Protein AF-A0A9X4KCK2-F1 (afdb_monomer_lite)

Sequence (180 aa):
MMSQVSYFTRLNPETVNLSTYIQFFLYVIILWILFRVPIFYSIIMNFAGLSLLIVVQGVTILALGRYNSISVETIKDDEAISVSAQLLTFILMFVVARIIKRFNWGFDFVPTSRRHDLEFKGTNATLIAVIISAIVAFMVLAYVFRNEFEDYVVYASLVFILTLPPFLYIALRKDNEDAA

Secondary structure (DSSP, 8-state):
-HHHHHHHHHH-GGGHHHHHHHHHHHHHHHHHHHH---HHHHHHHHHHHHHHHHHHHHHHHHHHHHHH---HHHHHH-HHHHHHHHHHHHHHHHHHHHHHHHHT-----S-SSS------STHHHHHHHHHHHHHHHHHHHHHHTTT-HHHHHHHHHHHHHHHHHHHHHHHHHHHHHHH-

Structure (mmCIF, N/CA/C/O backbone):
data_AF-A0A9X4KCK2-F1
#
_entry.id   AF-A0A9X4KCK2-F1
#
loop_
_atom_site.group_PDB
_atom_site.id
_atom_site.type_symbol
_atom_site.label_atom_id
_atom_site.label_alt_id
_atom_site.label_comp_id
_atom_site.label_asym_id
_atom_site.label_entity_id
_atom_site.label_seq_id
_atom_site.pdbx_PDB_ins_code
_atom_site.Cartn_x
_atom_site.Cartn_y
_atom_site.Cartn_z
_atom_site.occupancy
_atom_site.B_iso_or_equiv
_atom_site.auth_seq_id
_atom_site.auth_comp_id
_atom_site.auth_asym_id
_atom_site.auth_atom_id
_atom_site.pdbx_PDB_model_num
ATOM 1 N N . MET A 1 1 ? 18.683 2.511 10.648 1.00 53.75 1 MET A N 1
ATOM 2 C CA . MET A 1 1 ? 18.125 1.159 10.406 1.00 53.75 1 MET A CA 1
ATOM 3 C C . MET A 1 1 ? 17.718 0.961 8.949 1.00 53.75 1 MET A C 1
ATOM 5 O O . MET A 1 1 ? 18.264 0.072 8.321 1.00 53.75 1 MET A O 1
ATOM 9 N N . MET A 1 2 ? 16.871 1.819 8.369 1.00 57.69 2 MET A N 1
ATOM 10 C CA . MET A 1 2 ? 16.511 1.765 6.936 1.00 57.69 2 MET A CA 1
ATOM 11 C C . MET A 1 2 ? 17.692 1.884 5.970 1.00 57.69 2 MET A C 1
ATOM 13 O O . MET A 1 2 ? 17.791 1.109 5.024 1.00 57.69 2 MET A O 1
ATOM 17 N N . SER A 1 3 ? 18.627 2.804 6.233 1.00 58.72 3 SER A N 1
ATOM 18 C CA . SER A 1 3 ? 19.835 2.918 5.406 1.00 58.72 3 SER A CA 1
ATOM 19 C C . SER A 1 3 ? 20.684 1.648 5.444 1.00 58.72 3 SER A C 1
ATOM 21 O O . SER A 1 3 ? 21.311 1.318 4.449 1.00 58.72 3 SER A O 1
ATOM 23 N N . GLN A 1 4 ? 20.656 0.903 6.554 1.00 58.72 4 GLN A N 1
ATOM 24 C CA . GLN A 1 4 ? 21.376 -0.361 6.671 1.00 58.72 4 GLN A CA 1
ATOM 25 C C . GLN A 1 4 ? 20.666 -1.495 5.941 1.00 58.72 4 GLN A C 1
ATOM 27 O O . GLN A 1 4 ? 21.331 -2.228 5.225 1.00 58.72 4 GLN A O 1
ATOM 32 N N . VAL A 1 5 ? 19.337 -1.611 6.039 1.00 61.78 5 VAL A N 1
ATOM 33 C CA . VAL A 1 5 ? 18.581 -2.593 5.237 1.00 61.78 5 VAL A CA 1
ATOM 34 C C . VAL A 1 5 ? 18.786 -2.322 3.746 1.00 61.78 5 VAL A C 1
ATOM 36 O O . VAL A 1 5 ? 19.143 -3.237 3.016 1.00 61.78 5 VAL A O 1
ATOM 39 N N . SER A 1 6 ? 18.685 -1.056 3.321 1.00 62.47 6 SER A N 1
ATOM 40 C CA . SER A 1 6 ? 18.973 -0.631 1.945 1.00 62.47 6 SER A CA 1
ATOM 41 C C . SER A 1 6 ? 20.407 -0.979 1.524 1.00 62.47 6 SER A C 1
ATOM 43 O O . SER A 1 6 ? 20.615 -1.554 0.457 1.00 62.47 6 SER A O 1
ATOM 45 N N . TYR A 1 7 ? 21.393 -0.718 2.386 1.00 64.81 7 TYR A N 1
ATOM 46 C CA . TYR A 1 7 ? 22.795 -1.062 2.144 1.00 64.81 7 TYR A CA 1
ATOM 47 C C . TYR A 1 7 ? 23.014 -2.575 1.985 1.00 64.81 7 TYR A C 1
ATOM 49 O O . TYR A 1 7 ? 23.621 -3.001 1.005 1.00 64.81 7 TYR A O 1
ATOM 57 N N . PHE A 1 8 ? 22.465 -3.400 2.881 1.00 67.12 8 PHE A N 1
ATOM 58 C CA . PHE A 1 8 ? 22.582 -4.859 2.794 1.00 67.12 8 PHE A CA 1
ATOM 59 C C . PHE A 1 8 ? 21.890 -5.426 1.552 1.00 67.12 8 PHE A C 1
ATOM 61 O O . PHE A 1 8 ? 22.443 -6.306 0.898 1.00 67.12 8 PHE A O 1
ATOM 68 N N . THR A 1 9 ? 20.738 -4.872 1.167 1.00 61.62 9 THR A N 1
ATOM 69 C CA . THR A 1 9 ? 20.029 -5.306 -0.045 1.00 61.62 9 THR A CA 1
ATOM 70 C C . THR A 1 9 ? 20.745 -4.915 -1.335 1.00 61.62 9 THR A C 1
ATOM 72 O O . THR A 1 9 ? 20.607 -5.610 -2.333 1.00 61.62 9 THR A O 1
ATOM 75 N N . ARG A 1 10 ? 21.558 -3.848 -1.322 1.00 65.31 10 ARG A N 1
ATOM 76 C CA . ARG A 1 10 ? 22.434 -3.497 -2.454 1.00 65.31 10 ARG A CA 1
ATOM 77 C C . ARG A 1 10 ? 23.663 -4.402 -2.541 1.00 65.31 10 ARG A C 1
ATOM 79 O O . ARG A 1 10 ? 24.129 -4.675 -3.639 1.00 65.31 10 ARG A O 1
ATOM 86 N N . LEU A 1 11 ? 24.185 -4.856 -1.399 1.00 69.75 11 LEU A N 1
ATOM 87 C CA . LEU A 1 11 ? 25.341 -5.756 -1.341 1.00 69.75 11 LEU A CA 1
ATOM 88 C C . LEU A 1 11 ? 25.004 -7.195 -1.741 1.00 69.75 11 LEU A C 1
ATOM 90 O O . LEU A 1 11 ? 25.871 -7.887 -2.267 1.00 69.75 11 LEU A O 1
ATOM 94 N N . ASN A 1 12 ? 23.777 -7.653 -1.482 1.00 68.75 12 ASN A N 1
ATOM 95 C CA . ASN A 1 12 ? 23.344 -9.000 -1.834 1.00 68.75 12 ASN A CA 1
ATOM 96 C C . ASN A 1 12 ? 22.013 -8.964 -2.612 1.00 68.75 12 ASN A C 1
ATOM 98 O O . ASN A 1 12 ? 20.946 -8.936 -1.987 1.00 68.75 12 ASN A O 1
ATOM 102 N N . PRO A 1 13 ? 22.058 -8.970 -3.959 1.00 62.84 13 PRO A N 1
ATOM 103 C CA . PRO A 1 13 ? 20.885 -8.813 -4.821 1.00 62.84 13 PRO A CA 1
ATOM 104 C C . PRO A 1 13 ? 19.775 -9.841 -4.566 1.00 62.84 13 PRO A C 1
ATOM 106 O O . PRO A 1 13 ? 18.600 -9.528 -4.736 1.00 62.84 13 PRO A O 1
ATOM 109 N N . GLU A 1 14 ? 20.113 -11.042 -4.087 1.00 63.56 14 GLU A N 1
ATOM 110 C CA . GLU A 1 14 ? 19.122 -12.080 -3.765 1.00 63.56 14 GLU A CA 1
ATOM 111 C C . GLU A 1 14 ? 18.208 -11.693 -2.591 1.00 63.56 14 GLU A C 1
ATOM 113 O O . GLU A 1 14 ? 17.081 -12.172 -2.475 1.00 63.56 14 GLU A O 1
ATOM 118 N N . THR A 1 15 ? 18.656 -10.772 -1.732 1.00 60.97 15 THR A N 1
ATOM 119 C CA . THR A 1 15 ? 17.875 -10.292 -0.581 1.00 60.97 15 THR A CA 1
ATOM 120 C C . THR A 1 15 ? 16.940 -9.133 -0.919 1.00 60.97 15 THR A C 1
ATOM 122 O O . THR A 1 15 ? 16.105 -8.764 -0.090 1.00 60.97 15 THR A O 1
ATOM 125 N N . VAL A 1 16 ? 17.019 -8.576 -2.134 1.00 63.44 16 VAL A N 1
ATOM 126 C CA . VAL A 1 16 ? 16.186 -7.441 -2.569 1.00 63.44 16 VAL A CA 1
ATOM 127 C C . VAL A 1 16 ? 14.698 -7.771 -2.451 1.00 63.44 16 VAL A C 1
ATOM 129 O O . VAL A 1 16 ? 13.934 -6.959 -1.929 1.00 63.44 16 VAL A O 1
ATOM 132 N N . ASN A 1 17 ? 14.301 -8.996 -2.805 1.00 62.03 17 ASN A N 1
ATOM 133 C CA . ASN A 1 17 ? 12.908 -9.450 -2.723 1.00 62.03 17 ASN A CA 1
ATOM 134 C C . ASN A 1 17 ? 12.388 -9.544 -1.277 1.00 62.03 17 ASN A C 1
ATOM 136 O O . ASN A 1 17 ? 11.188 -9.433 -1.044 1.00 62.03 17 ASN A O 1
ATOM 140 N N . LEU A 1 18 ? 13.278 -9.706 -0.291 1.00 68.44 18 LEU A N 1
ATOM 141 C CA . LEU A 1 18 ? 12.922 -9.730 1.132 1.00 68.44 18 LEU A CA 1
ATOM 142 C C . LEU A 1 18 ? 12.836 -8.327 1.748 1.00 68.44 18 LEU A C 1
ATOM 144 O O . LEU A 1 18 ? 12.230 -8.160 2.809 1.00 68.44 18 LEU A O 1
ATOM 148 N N . SER A 1 19 ? 13.404 -7.316 1.082 1.00 72.19 19 SER A N 1
ATOM 149 C CA . SER A 1 19 ? 13.522 -5.948 1.596 1.00 72.19 19 SER A CA 1
ATOM 150 C C . SER A 1 19 ? 12.173 -5.367 2.009 1.00 72.19 19 SER A C 1
ATOM 152 O O . SER A 1 19 ? 12.034 -4.899 3.135 1.00 72.19 19 SER A O 1
ATOM 154 N N . THR A 1 20 ? 11.147 -5.470 1.160 1.00 72.75 20 THR A N 1
ATOM 155 C CA . THR A 1 20 ? 9.808 -4.925 1.441 1.00 72.75 20 THR A CA 1
ATOM 156 C C . THR A 1 20 ? 9.166 -5.563 2.676 1.00 72.75 20 THR A C 1
ATOM 158 O O . THR A 1 20 ? 8.584 -4.860 3.502 1.00 72.75 20 THR A O 1
ATOM 161 N N . TYR A 1 21 ? 9.323 -6.877 2.862 1.00 76.69 21 TYR A N 1
ATOM 162 C CA . TYR A 1 21 ? 8.777 -7.594 4.020 1.00 76.69 21 TYR A CA 1
ATOM 163 C C . TYR A 1 21 ? 9.506 -7.226 5.315 1.00 76.69 21 TYR A C 1
ATOM 165 O O . TYR A 1 21 ? 8.871 -6.959 6.338 1.00 76.69 21 TYR A O 1
ATOM 173 N N . ILE A 1 22 ? 10.839 -7.158 5.260 1.00 79.44 22 ILE A N 1
ATOM 174 C CA . ILE A 1 22 ? 11.672 -6.733 6.390 1.00 79.44 22 ILE A CA 1
ATOM 175 C C . ILE A 1 22 ? 11.331 -5.289 6.772 1.00 79.44 22 ILE A C 1
ATOM 177 O O . ILE A 1 22 ? 11.155 -4.988 7.952 1.00 79.44 22 ILE A O 1
ATOM 181 N N . GLN A 1 23 ? 11.189 -4.399 5.788 1.00 79.88 23 GLN A N 1
ATOM 182 C CA . GLN A 1 23 ? 10.815 -3.004 6.011 1.00 79.88 23 GLN A CA 1
ATOM 183 C C . GLN A 1 23 ? 9.438 -2.887 6.664 1.00 79.88 23 GLN A C 1
ATOM 185 O O . GLN A 1 23 ? 9.310 -2.171 7.655 1.00 79.88 23 GLN A O 1
ATOM 190 N N . PHE A 1 24 ? 8.430 -3.617 6.177 1.00 82.88 24 PHE A N 1
ATOM 191 C CA . PHE A 1 24 ? 7.097 -3.619 6.783 1.00 82.88 24 PHE A CA 1
ATOM 192 C C . PHE A 1 24 ? 7.134 -4.061 8.251 1.00 82.88 24 PHE A C 1
ATOM 194 O O . PHE A 1 24 ? 6.599 -3.374 9.121 1.00 82.88 24 PHE A O 1
ATOM 201 N N . PHE A 1 25 ? 7.826 -5.162 8.550 1.00 86.56 25 PHE A N 1
ATOM 202 C CA . PHE A 1 25 ? 7.973 -5.652 9.920 1.00 86.56 25 PHE A CA 1
ATOM 203 C C . PHE A 1 25 ? 8.661 -4.628 10.835 1.00 86.56 25 PHE A C 1
ATOM 205 O O . PHE A 1 25 ? 8.185 -4.346 11.938 1.00 86.56 25 PHE A O 1
ATOM 212 N N . LEU A 1 26 ? 9.752 -4.015 10.365 1.00 86.81 26 LEU A N 1
ATOM 213 C CA . LEU A 1 26 ? 10.450 -2.969 11.112 1.00 86.81 26 LEU A CA 1
ATOM 214 C C . LEU A 1 26 ? 9.561 -1.747 11.346 1.00 86.81 26 LEU A C 1
ATOM 216 O O . LEU A 1 26 ? 9.574 -1.188 12.441 1.00 86.81 26 LEU A O 1
ATOM 220 N N . TYR A 1 27 ? 8.762 -1.348 10.360 1.00 85.94 27 TYR A N 1
ATOM 221 C CA . TYR A 1 27 ? 7.822 -0.246 10.507 1.00 85.94 27 TYR A CA 1
ATOM 222 C C . TYR A 1 27 ? 6.731 -0.530 11.549 1.00 85.94 27 TYR A C 1
ATOM 224 O O . TYR A 1 27 ? 6.407 0.354 12.346 1.00 85.94 27 TYR A O 1
ATOM 232 N N . VAL A 1 28 ? 6.228 -1.766 11.624 1.00 88.12 28 VAL A N 1
ATOM 233 C CA . VAL A 1 28 ? 5.309 -2.194 12.695 1.00 88.12 28 VAL A CA 1
ATOM 234 C C . VAL A 1 28 ? 5.950 -2.024 14.067 1.00 88.12 28 VAL A C 1
ATOM 236 O O . VAL A 1 28 ? 5.337 -1.417 14.946 1.00 88.12 28 VAL A O 1
ATOM 239 N N . ILE A 1 29 ? 7.195 -2.475 14.238 1.00 88.31 29 ILE A N 1
ATOM 240 C CA . ILE A 1 29 ? 7.937 -2.313 15.497 1.00 88.31 29 ILE A CA 1
ATOM 241 C C . ILE A 1 29 ? 8.153 -0.832 15.826 1.00 88.31 29 ILE A C 1
ATOM 243 O O . ILE A 1 29 ? 7.956 -0.418 16.968 1.00 88.31 29 ILE A O 1
ATOM 247 N N . ILE A 1 30 ? 8.537 -0.018 14.840 1.00 87.25 30 ILE A N 1
ATOM 248 C CA . ILE A 1 30 ? 8.796 1.410 15.046 1.00 87.25 30 ILE A CA 1
ATOM 249 C C . ILE A 1 30 ? 7.521 2.128 15.487 1.00 87.25 30 ILE A C 1
ATOM 251 O O . ILE A 1 30 ? 7.557 2.825 16.500 1.00 87.25 30 ILE A O 1
ATOM 255 N N . LEU A 1 31 ? 6.393 1.944 14.788 1.00 84.75 31 LEU A N 1
ATOM 256 C CA . LEU A 1 31 ? 5.133 2.587 15.181 1.00 84.75 31 LEU A CA 1
ATOM 257 C C . LEU A 1 31 ? 4.647 2.086 16.544 1.00 84.75 31 LEU A C 1
ATOM 259 O O . LEU A 1 31 ? 4.173 2.880 17.356 1.00 84.75 31 LEU A O 1
ATOM 263 N N . TRP A 1 32 ? 4.828 0.794 16.826 1.00 86.44 32 TRP A N 1
ATOM 264 C CA . TRP A 1 32 ? 4.518 0.203 18.125 1.00 86.44 32 TRP A CA 1
ATOM 265 C C . TRP A 1 32 ? 5.283 0.866 19.278 1.00 86.44 32 TRP A C 1
ATOM 267 O O . TRP A 1 32 ? 4.687 1.211 20.299 1.00 86.44 32 TRP A O 1
ATOM 277 N N . ILE A 1 33 ? 6.588 1.092 19.114 1.00 86.88 33 ILE A N 1
ATOM 278 C CA . ILE A 1 33 ? 7.427 1.711 20.148 1.00 86.88 33 ILE A CA 1
ATOM 279 C C . ILE A 1 33 ? 7.168 3.219 20.245 1.00 86.88 33 ILE A C 1
ATOM 281 O O . ILE A 1 33 ? 7.024 3.745 21.350 1.00 86.88 33 ILE A O 1
ATOM 285 N N . LEU A 1 34 ? 7.104 3.911 19.104 1.00 86.88 34 LEU A N 1
ATOM 286 C CA . LEU A 1 34 ? 7.039 5.371 19.040 1.00 86.88 34 LEU A CA 1
ATOM 287 C C . LEU A 1 34 ? 5.699 5.909 19.547 1.00 86.88 34 LEU A C 1
ATOM 289 O O . LEU A 1 34 ? 5.674 6.824 20.367 1.00 86.88 34 LEU A O 1
ATOM 293 N N . PHE A 1 35 ? 4.595 5.322 19.086 1.00 83.56 35 PHE A N 1
ATOM 294 C CA . PHE A 1 35 ? 3.246 5.792 19.403 1.00 83.56 35 PHE A CA 1
ATOM 295 C C . PHE A 1 35 ? 2.603 5.039 20.573 1.00 83.56 35 PHE A C 1
ATOM 297 O O . PHE A 1 35 ? 1.510 5.395 20.998 1.00 83.56 35 PHE A O 1
ATOM 304 N N . ARG A 1 36 ? 3.279 4.018 21.126 1.00 83.69 36 ARG A N 1
ATOM 305 C CA . ARG A 1 36 ? 2.799 3.196 22.257 1.00 83.69 36 ARG A CA 1
ATOM 306 C C . ARG A 1 36 ? 1.407 2.574 22.040 1.00 83.69 36 ARG A C 1
ATOM 308 O O . ARG A 1 36 ? 0.731 2.233 23.007 1.00 83.69 36 ARG A O 1
ATOM 315 N N .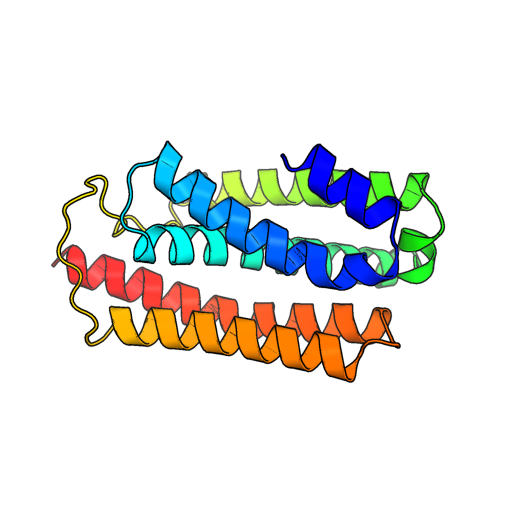 VAL A 1 37 ? 1.008 2.392 20.786 1.00 85.38 37 VAL A N 1
ATOM 316 C CA . VAL A 1 37 ? -0.248 1.757 20.349 1.00 85.38 37 VAL A CA 1
ATOM 317 C C . VAL A 1 37 ? -0.150 0.239 20.561 1.00 85.38 37 VAL A C 1
ATOM 319 O O . VAL A 1 37 ? 0.961 -0.287 20.533 1.00 85.38 37 VAL A O 1
ATOM 322 N N . PRO A 1 38 ? -1.235 -0.528 20.760 1.00 86.69 38 PRO A N 1
ATOM 323 C CA . PRO A 1 38 ? -1.155 -1.989 20.718 1.00 86.69 38 PRO A CA 1
ATOM 324 C C . PRO A 1 38 ? -0.728 -2.494 19.330 1.00 86.69 38 PRO A C 1
ATOM 326 O O . PRO A 1 38 ? -1.069 -1.898 18.309 1.00 86.69 38 PRO A O 1
ATOM 329 N N . ILE A 1 39 ? -0.012 -3.625 19.281 1.00 85.94 39 ILE A N 1
ATOM 330 C CA . ILE A 1 39 ? 0.615 -4.140 18.046 1.00 85.94 39 ILE A CA 1
ATOM 331 C C . ILE A 1 39 ? -0.379 -4.338 16.892 1.00 85.94 39 ILE A C 1
ATOM 333 O O . ILE A 1 39 ? -0.047 -4.072 15.741 1.00 85.94 39 ILE A O 1
ATOM 337 N N . PHE A 1 40 ? -1.615 -4.730 17.209 1.00 86.88 40 PHE A N 1
ATOM 338 C CA . PHE A 1 40 ? -2.717 -4.851 16.255 1.00 86.88 40 PHE A CA 1
ATOM 339 C C . PHE A 1 40 ? -2.949 -3.555 15.468 1.00 86.88 40 PHE A C 1
ATOM 341 O O . PHE A 1 40 ? -2.988 -3.558 14.241 1.00 86.88 40 PHE A O 1
ATOM 348 N N . TYR A 1 41 ? -3.046 -2.429 16.169 1.00 87.06 41 TYR A N 1
ATOM 349 C CA . TYR A 1 41 ? -3.296 -1.137 15.545 1.00 87.06 41 TYR A CA 1
ATOM 350 C C . TYR A 1 41 ? -2.064 -0.626 14.798 1.00 87.06 41 TYR A C 1
ATOM 352 O O . TYR A 1 41 ? -2.202 -0.046 13.723 1.00 87.06 41 TYR A O 1
ATOM 360 N N . SER A 1 42 ? -0.855 -0.928 15.286 1.00 87.75 42 SER A N 1
ATOM 361 C CA . SER A 1 42 ? 0.379 -0.659 14.538 1.00 87.75 42 SER A CA 1
ATOM 362 C C . SER A 1 42 ? 0.413 -1.390 13.193 1.00 87.75 42 SER A C 1
ATOM 364 O O . SER A 1 42 ? 0.906 -0.830 12.215 1.00 87.75 42 SER A O 1
ATOM 366 N N . ILE A 1 43 ? -0.117 -2.616 13.114 1.00 89.94 43 ILE A N 1
ATOM 367 C CA . ILE A 1 43 ? -0.243 -3.356 11.848 1.00 89.94 43 ILE A CA 1
ATOM 368 C C . ILE A 1 43 ? -1.223 -2.647 10.909 1.00 89.94 43 ILE A C 1
ATOM 370 O O . ILE A 1 43 ? -0.882 -2.428 9.751 1.00 89.94 43 ILE A O 1
ATOM 374 N N . ILE A 1 44 ? -2.394 -2.230 11.402 1.00 90.56 44 ILE A N 1
ATOM 375 C CA . ILE A 1 44 ? -3.402 -1.508 10.604 1.00 90.56 44 ILE A CA 1
ATOM 376 C C . ILE A 1 44 ? -2.831 -0.202 10.042 1.00 90.56 44 ILE A C 1
ATOM 378 O O . ILE A 1 44 ? -2.939 0.051 8.843 1.00 90.56 44 ILE A O 1
ATOM 382 N N . MET A 1 45 ? -2.184 0.608 10.886 1.00 89.19 45 MET A N 1
ATOM 383 C CA . MET A 1 45 ? -1.584 1.881 10.472 1.00 89.19 45 MET A CA 1
ATOM 384 C C . MET A 1 45 ? -0.521 1.681 9.389 1.00 89.19 45 MET A C 1
ATOM 386 O O . MET A 1 45 ? -0.502 2.400 8.389 1.00 89.19 45 MET A O 1
ATOM 390 N N . ASN A 1 46 ? 0.353 0.686 9.564 1.00 90.44 46 ASN A N 1
ATOM 391 C CA . ASN A 1 46 ? 1.387 0.393 8.577 1.00 90.44 46 ASN A CA 1
ATOM 392 C C . ASN A 1 46 ? 0.820 -0.186 7.292 1.00 90.44 46 ASN A C 1
ATOM 394 O O . ASN A 1 46 ? 1.296 0.163 6.217 1.00 90.44 46 ASN A O 1
ATOM 398 N N . PHE A 1 47 ? -0.198 -1.039 7.384 1.00 89.50 47 PHE A N 1
ATOM 399 C CA . PHE A 1 47 ? -0.861 -1.572 6.206 1.00 89.50 47 PHE A CA 1
ATOM 400 C C . PHE A 1 47 ? -1.508 -0.452 5.391 1.00 89.50 47 PHE A C 1
ATOM 402 O O . PHE A 1 47 ? -1.309 -0.407 4.181 1.00 89.50 47 PHE A O 1
ATOM 409 N N . ALA A 1 48 ? -2.197 0.496 6.034 1.00 89.56 48 ALA A N 1
ATOM 410 C CA . ALA A 1 48 ? -2.777 1.654 5.356 1.00 89.56 48 ALA A CA 1
ATOM 411 C C . ALA A 1 48 ? -1.706 2.491 4.632 1.00 89.56 48 ALA A C 1
ATOM 413 O O . ALA A 1 48 ? -1.851 2.800 3.448 1.00 89.56 48 ALA A O 1
ATOM 414 N N . GLY A 1 49 ? -0.602 2.809 5.319 1.00 88.56 49 GLY A N 1
ATOM 415 C CA . GLY A 1 49 ? 0.499 3.587 4.746 1.00 88.56 49 GLY A CA 1
ATOM 416 C C . GLY A 1 49 ? 1.220 2.873 3.597 1.00 88.56 49 GLY A C 1
ATOM 417 O O . GLY A 1 49 ? 1.470 3.479 2.556 1.00 88.56 49 GLY A O 1
ATOM 418 N N . LEU A 1 50 ? 1.521 1.581 3.760 1.00 87.44 50 LEU A N 1
ATOM 419 C CA . LEU A 1 50 ? 2.198 0.770 2.746 1.00 87.44 50 LEU A CA 1
ATOM 420 C C . LEU A 1 50 ? 1.308 0.530 1.525 1.00 87.44 50 LEU A C 1
ATOM 422 O O . LEU A 1 50 ? 1.776 0.662 0.399 1.00 87.44 50 LEU A O 1
ATOM 426 N N . SER A 1 51 ? 0.025 0.237 1.737 1.00 87.38 51 SER A N 1
ATOM 427 C CA . SER A 1 51 ? -0.930 0.059 0.641 1.00 87.38 51 SER A CA 1
ATOM 428 C C . SER A 1 51 ? -1.034 1.327 -0.197 1.00 87.38 51 SER A C 1
ATOM 430 O O . SER A 1 51 ? -0.977 1.265 -1.422 1.00 87.38 51 SER A O 1
ATOM 432 N N . LEU A 1 52 ? -1.116 2.492 0.456 1.00 88.12 52 LEU A N 1
ATOM 433 C CA . LEU A 1 52 ? -1.148 3.769 -0.245 1.00 88.12 52 LEU A CA 1
ATOM 434 C C . LEU A 1 52 ? 0.141 4.018 -1.039 1.00 88.12 52 LEU A C 1
ATOM 436 O O . LEU A 1 52 ? 0.065 4.423 -2.196 1.00 88.12 52 LEU A O 1
ATOM 440 N N . LEU A 1 53 ? 1.306 3.740 -0.445 1.00 88.81 53 LEU A N 1
ATOM 441 C CA . LEU A 1 53 ? 2.594 3.859 -1.129 1.00 88.81 53 LEU A CA 1
ATOM 442 C C . LEU A 1 53 ? 2.640 2.998 -2.394 1.00 88.81 53 LEU A C 1
ATOM 444 O O . LEU A 1 53 ? 3.003 3.505 -3.451 1.00 88.81 53 LEU A O 1
ATOM 448 N N . ILE A 1 54 ? 2.245 1.725 -2.298 1.00 86.56 54 ILE A N 1
ATOM 449 C CA . ILE A 1 54 ? 2.268 0.795 -3.433 1.00 86.56 54 ILE A CA 1
ATOM 450 C C . ILE A 1 54 ? 1.302 1.246 -4.527 1.00 86.56 54 ILE A C 1
ATOM 452 O O . ILE A 1 54 ? 1.677 1.246 -5.695 1.00 86.56 54 ILE A O 1
ATOM 456 N N . VAL A 1 55 ? 0.094 1.691 -4.171 1.00 88.25 55 VAL A N 1
ATOM 457 C CA . VAL A 1 55 ? -0.872 2.207 -5.152 1.00 88.25 55 VAL A CA 1
ATOM 458 C C . VAL A 1 55 ? -0.331 3.454 -5.850 1.00 88.25 55 VAL A C 1
ATOM 460 O O . VAL A 1 55 ? -0.345 3.520 -7.076 1.00 88.25 55 VAL A O 1
ATOM 463 N N . VAL A 1 56 ? 0.182 4.436 -5.102 1.00 91.19 56 VAL A N 1
ATOM 464 C CA . VAL A 1 56 ? 0.718 5.678 -5.683 1.00 91.19 56 VAL A CA 1
ATOM 465 C C . VAL A 1 56 ? 1.936 5.391 -6.559 1.00 91.19 56 VAL A C 1
ATOM 467 O O . VAL A 1 56 ? 2.025 5.918 -7.669 1.00 91.19 56 VAL A O 1
ATOM 470 N N . GLN A 1 57 ? 2.852 4.535 -6.107 1.00 89.81 57 GLN A N 1
ATOM 471 C CA . GLN A 1 57 ? 4.028 4.146 -6.881 1.00 89.81 57 GLN A CA 1
ATOM 472 C C . GLN A 1 57 ? 3.637 3.371 -8.145 1.00 89.81 57 GLN A C 1
ATOM 474 O O . GLN A 1 57 ? 4.120 3.697 -9.227 1.00 89.81 57 GLN A O 1
ATOM 479 N N . GLY A 1 58 ? 2.724 2.404 -8.037 1.00 87.31 58 GLY A N 1
ATOM 480 C CA . GLY A 1 58 ? 2.207 1.637 -9.168 1.00 87.31 58 GLY A CA 1
ATOM 481 C C . GLY A 1 58 ? 1.542 2.530 -10.213 1.00 87.31 58 GLY A C 1
ATOM 482 O O . GLY A 1 58 ? 1.888 2.469 -11.390 1.00 87.31 58 GLY A O 1
ATOM 483 N N . VAL A 1 59 ? 0.663 3.443 -9.787 1.00 88.31 59 VAL A N 1
ATOM 484 C CA . VAL A 1 59 ? 0.035 4.438 -10.675 1.00 88.31 59 VAL A CA 1
ATOM 485 C C . VAL A 1 59 ? 1.081 5.345 -11.326 1.00 88.31 59 VAL A C 1
ATOM 487 O O . VAL A 1 59 ? 0.967 5.649 -12.511 1.00 88.31 59 VAL A O 1
ATOM 490 N N . THR A 1 60 ? 2.117 5.747 -10.588 1.00 89.62 60 THR A N 1
ATOM 491 C CA . THR A 1 60 ? 3.210 6.572 -11.125 1.00 89.62 60 THR A CA 1
ATOM 492 C C . THR A 1 60 ? 3.973 5.830 -12.219 1.00 89.62 60 THR A C 1
ATOM 494 O O . THR A 1 60 ? 4.168 6.380 -13.300 1.00 89.62 60 THR A O 1
ATOM 497 N N . ILE A 1 61 ? 4.354 4.573 -11.978 1.00 88.06 61 ILE A N 1
ATOM 498 C CA . ILE A 1 61 ? 5.055 3.731 -12.958 1.00 88.06 61 ILE A CA 1
ATOM 499 C C . ILE A 1 61 ? 4.188 3.528 -14.207 1.00 88.06 61 ILE A C 1
ATOM 501 O O . ILE A 1 61 ? 4.655 3.759 -15.321 1.00 88.06 61 ILE A O 1
ATOM 505 N N . LEU A 1 62 ? 2.907 3.186 -14.035 1.00 85.81 62 LEU A N 1
ATOM 506 C CA . LEU A 1 62 ? 1.966 3.013 -15.146 1.00 85.81 62 LEU A CA 1
ATOM 507 C C . LEU A 1 62 ? 1.785 4.304 -15.960 1.00 85.81 62 LEU A C 1
ATOM 509 O O . LEU A 1 62 ? 1.739 4.265 -17.191 1.00 85.81 62 LEU A O 1
ATOM 513 N N . ALA A 1 63 ? 1.713 5.458 -15.293 1.00 87.62 63 ALA A N 1
ATOM 514 C CA . ALA A 1 63 ? 1.624 6.752 -15.959 1.00 87.62 63 ALA A CA 1
ATOM 515 C C . ALA A 1 63 ? 2.905 7.074 -16.749 1.00 87.62 63 ALA A C 1
ATOM 517 O O . ALA A 1 63 ? 2.821 7.492 -17.904 1.00 87.62 63 ALA A O 1
ATOM 518 N N . LEU A 1 64 ? 4.088 6.845 -16.172 1.00 88.38 64 LEU A N 1
ATOM 519 C CA . LEU A 1 64 ? 5.364 7.052 -16.864 1.00 88.38 64 LEU A CA 1
ATOM 520 C C . LEU A 1 64 ? 5.496 6.151 -18.099 1.00 88.38 64 LEU A C 1
ATOM 522 O O . LEU A 1 64 ? 5.874 6.643 -19.165 1.00 88.38 64 LEU A O 1
ATOM 526 N N . GLY A 1 65 ? 5.092 4.883 -17.988 1.00 86.00 65 GLY A N 1
ATOM 527 C CA . GLY A 1 65 ? 5.049 3.956 -19.118 1.00 86.00 65 GLY A CA 1
ATOM 528 C C . GLY A 1 65 ? 4.100 4.421 -20.222 1.00 86.00 65 GLY A C 1
ATOM 529 O O . GLY A 1 65 ? 4.467 4.428 -21.396 1.00 86.00 65 GLY A O 1
ATOM 530 N N . ARG A 1 66 ? 2.896 4.893 -19.867 1.00 84.25 66 ARG A N 1
ATOM 531 C CA . ARG A 1 66 ? 1.884 5.301 -20.855 1.00 84.25 66 ARG A CA 1
ATOM 532 C C . ARG A 1 66 ? 2.192 6.621 -21.565 1.00 84.25 66 ARG A C 1
ATOM 534 O O . ARG A 1 66 ? 1.858 6.739 -22.747 1.00 84.25 66 ARG A O 1
ATOM 541 N N . TYR A 1 67 ? 2.736 7.606 -20.848 1.00 81.88 67 TYR A N 1
ATOM 542 C CA . TYR A 1 67 ? 2.901 8.979 -21.346 1.00 81.88 67 TYR A CA 1
ATOM 543 C C . TYR A 1 67 ? 4.318 9.299 -21.828 1.00 81.88 67 TYR A C 1
ATOM 545 O O . TYR A 1 67 ? 4.460 10.102 -22.743 1.00 81.88 67 TYR A O 1
ATOM 553 N N . ASN A 1 68 ? 5.351 8.675 -21.253 1.00 78.75 68 ASN A N 1
ATOM 554 C CA . ASN A 1 68 ? 6.752 8.956 -21.589 1.00 78.75 68 ASN A CA 1
ATOM 555 C C . ASN A 1 68 ? 7.476 7.755 -22.219 1.00 78.75 68 ASN A C 1
ATOM 557 O O . ASN A 1 68 ? 8.664 7.857 -22.505 1.00 78.75 68 ASN A O 1
ATOM 561 N N . SER A 1 69 ? 6.782 6.630 -22.448 1.00 82.88 69 SER A N 1
ATOM 562 C CA . SER A 1 69 ? 7.373 5.370 -22.939 1.00 82.88 69 SER A CA 1
ATOM 563 C C . SER A 1 69 ? 8.545 4.871 -22.082 1.00 82.88 69 SER A C 1
ATOM 565 O O . SER A 1 69 ? 9.448 4.205 -22.581 1.00 82.88 69 SER A O 1
ATOM 567 N N . ILE A 1 70 ? 8.544 5.211 -20.789 1.00 85.31 70 ILE A N 1
ATOM 568 C CA . ILE A 1 70 ? 9.568 4.776 -19.837 1.00 85.31 70 ILE A CA 1
ATOM 569 C C . ILE A 1 70 ? 9.157 3.397 -19.312 1.00 85.31 70 ILE A C 1
ATOM 571 O O . ILE A 1 70 ? 8.182 3.295 -18.566 1.00 85.31 70 ILE A O 1
ATOM 575 N N . SER A 1 71 ? 9.881 2.345 -19.707 1.00 84.12 71 SER A N 1
ATOM 576 C CA . SER A 1 71 ? 9.653 0.984 -19.199 1.00 84.12 71 SER A CA 1
ATOM 577 C C . SER A 1 71 ? 10.093 0.846 -17.742 1.00 84.12 71 SER A C 1
ATOM 579 O O . SER A 1 71 ? 10.875 1.654 -17.227 1.00 84.12 71 SER A O 1
ATOM 581 N N . VAL A 1 72 ? 9.621 -0.202 -17.065 1.00 80.44 72 VAL A N 1
ATOM 582 C CA . VAL A 1 72 ? 10.039 -0.481 -15.685 1.00 80.44 72 VAL A CA 1
ATOM 583 C C . VAL A 1 72 ? 11.533 -0.810 -15.641 1.00 80.44 72 VAL A C 1
ATOM 585 O O . VAL A 1 72 ? 12.234 -0.393 -14.719 1.00 80.44 72 VAL A O 1
ATOM 588 N N . GLU A 1 73 ? 12.032 -1.493 -16.669 1.00 81.62 73 GLU A N 1
ATOM 589 C CA . GLU A 1 73 ? 13.456 -1.781 -16.875 1.00 81.62 73 GLU A CA 1
ATOM 590 C C . GLU A 1 73 ? 14.282 -0.492 -16.951 1.00 81.62 73 GLU A C 1
ATOM 592 O O . GLU A 1 73 ? 15.280 -0.353 -16.252 1.00 81.62 73 GLU A O 1
ATOM 597 N N . THR A 1 74 ? 13.800 0.514 -17.687 1.00 85.25 74 THR A N 1
ATOM 598 C CA . THR A 1 74 ? 14.470 1.820 -17.785 1.00 85.25 74 THR A CA 1
ATOM 599 C C . THR A 1 74 ? 14.566 2.514 -16.420 1.00 85.25 74 THR A C 1
ATOM 601 O O . THR A 1 74 ? 15.595 3.093 -16.086 1.00 85.25 74 THR A O 1
ATOM 604 N N . ILE A 1 75 ? 13.517 2.428 -15.592 1.00 84.44 75 ILE A N 1
ATOM 605 C CA . ILE A 1 75 ? 13.510 2.985 -14.223 1.00 84.44 75 ILE A CA 1
ATOM 606 C C . ILE A 1 75 ? 14.493 2.241 -13.308 1.00 84.44 75 ILE A C 1
ATOM 608 O O . ILE A 1 75 ? 14.991 2.811 -12.334 1.00 84.44 75 ILE A O 1
ATOM 612 N N . LYS A 1 76 ? 14.740 0.958 -13.575 1.00 80.50 76 LYS A N 1
ATOM 613 C CA . LYS A 1 76 ? 15.648 0.121 -12.792 1.00 80.50 76 LYS A CA 1
ATOM 614 C C . LYS A 1 76 ? 17.111 0.347 -13.176 1.00 80.50 76 LYS A C 1
ATOM 616 O O . LYS A 1 76 ? 17.952 0.398 -12.281 1.00 80.50 76 LYS A O 1
ATOM 621 N N . ASP A 1 77 ? 17.391 0.476 -14.469 1.00 83.06 77 ASP A N 1
ATOM 622 C CA . ASP A 1 77 ? 18.754 0.485 -15.002 1.00 83.06 77 ASP A CA 1
ATOM 623 C C . ASP A 1 77 ? 19.371 1.894 -15.053 1.00 83.06 77 ASP A C 1
ATOM 625 O O . ASP A 1 77 ? 20.593 2.030 -14.984 1.00 83.06 77 ASP A O 1
ATOM 629 N N . ASP A 1 78 ? 18.550 2.949 -15.111 1.00 87.06 78 ASP A N 1
ATOM 630 C CA . ASP A 1 78 ? 19.003 4.342 -15.064 1.00 87.06 78 ASP A CA 1
ATOM 631 C C . ASP A 1 78 ? 18.773 4.957 -13.672 1.00 87.06 78 ASP A C 1
ATOM 633 O O . ASP A 1 78 ? 17.643 5.192 -13.232 1.00 87.06 78 ASP A O 1
ATOM 637 N N . GLU A 1 79 ? 19.869 5.261 -12.971 1.00 86.69 79 GLU A N 1
ATOM 638 C CA . GLU A 1 79 ? 19.834 5.837 -11.623 1.00 86.69 79 GLU A CA 1
ATOM 639 C C . GLU A 1 79 ? 19.128 7.201 -11.579 1.00 86.69 79 GLU A C 1
ATOM 641 O O . GLU A 1 79 ? 18.370 7.473 -10.643 1.00 86.69 79 GLU A O 1
ATOM 646 N N . ALA A 1 80 ? 19.323 8.055 -12.587 1.00 89.31 80 ALA A N 1
ATOM 647 C CA . ALA A 1 80 ? 18.723 9.384 -12.614 1.00 89.31 80 ALA A CA 1
ATOM 648 C C . ALA A 1 80 ? 17.201 9.294 -12.794 1.00 89.31 80 ALA A C 1
ATOM 650 O O . ALA A 1 80 ? 16.449 10.011 -12.119 1.00 89.31 80 ALA A O 1
ATOM 651 N N . ILE A 1 81 ? 16.734 8.378 -13.648 1.00 88.94 81 ILE A N 1
ATOM 652 C CA . ILE A 1 81 ? 15.304 8.100 -13.837 1.00 88.94 81 ILE A CA 1
ATOM 653 C C . ILE A 1 81 ? 14.715 7.464 -12.574 1.00 88.94 81 ILE A C 1
ATOM 655 O O . ILE A 1 81 ? 13.654 7.895 -12.115 1.00 88.94 81 ILE A O 1
ATOM 659 N N . SER A 1 82 ? 15.418 6.509 -11.958 1.00 86.50 82 SER A N 1
ATOM 660 C CA . SER A 1 82 ? 14.999 5.863 -10.709 1.00 86.50 82 SER A CA 1
ATOM 661 C C . SER A 1 82 ? 14.788 6.868 -9.576 1.00 86.50 82 SER A C 1
ATOM 663 O O . SER A 1 82 ? 13.732 6.896 -8.937 1.00 86.50 82 SER A O 1
ATOM 665 N N . VAL A 1 83 ? 15.770 7.748 -9.352 1.00 89.06 83 VAL A N 1
ATOM 666 C CA . VAL A 1 83 ? 15.704 8.795 -8.323 1.00 89.06 83 VAL A CA 1
ATOM 667 C C . VAL A 1 83 ? 14.581 9.782 -8.629 1.00 89.06 83 VAL A C 1
ATOM 669 O O . VAL A 1 83 ? 13.817 10.145 -7.733 1.00 89.06 83 VAL A O 1
ATOM 672 N N . SER A 1 84 ? 14.425 10.180 -9.891 1.00 90.31 84 SER A N 1
ATOM 673 C CA . SER A 1 84 ? 13.358 11.095 -10.309 1.00 90.31 84 SER A CA 1
ATOM 674 C C . SER A 1 84 ? 11.964 10.497 -10.087 1.00 90.31 84 SER A C 1
ATOM 676 O O . SER A 1 84 ? 11.080 11.174 -9.560 1.00 90.31 84 SER A O 1
ATOM 678 N N . ALA A 1 85 ? 11.768 9.214 -10.408 1.00 89.88 85 ALA A N 1
ATOM 679 C CA . ALA A 1 85 ? 10.515 8.502 -10.165 1.00 89.88 85 ALA A CA 1
ATOM 680 C C . ALA A 1 85 ? 10.202 8.377 -8.662 1.00 89.88 85 ALA A C 1
ATOM 682 O O . ALA A 1 85 ? 9.051 8.547 -8.242 1.00 89.88 85 ALA A O 1
ATOM 683 N N . GLN A 1 86 ? 11.220 8.142 -7.828 1.00 90.25 86 GLN A N 1
ATOM 684 C CA . GLN A 1 86 ? 11.074 8.115 -6.368 1.00 90.25 86 GLN A CA 1
ATOM 685 C C . GLN A 1 86 ? 10.712 9.494 -5.800 1.00 90.25 86 GLN A C 1
ATOM 687 O O . GLN A 1 86 ? 9.817 9.592 -4.958 1.00 90.25 86 GLN A O 1
ATOM 692 N N . LEU A 1 87 ? 11.346 10.568 -6.283 1.00 93.50 87 LEU A N 1
ATOM 693 C CA . LEU A 1 87 ? 11.016 11.941 -5.887 1.00 93.50 87 LEU A CA 1
ATOM 694 C C . LEU A 1 87 ? 9.589 12.322 -6.292 1.00 93.50 87 LEU A C 1
ATOM 696 O O . LEU A 1 87 ? 8.861 12.909 -5.491 1.00 93.50 87 LEU A O 1
ATOM 700 N N . LEU A 1 88 ? 9.159 11.942 -7.496 1.00 93.50 88 LEU A N 1
ATOM 701 C CA . LEU A 1 88 ? 7.783 12.145 -7.944 1.00 93.50 88 LEU A CA 1
ATOM 702 C C . LEU A 1 88 ? 6.790 11.400 -7.041 1.00 93.50 88 LEU A C 1
ATOM 704 O O . LEU A 1 88 ? 5.821 11.996 -6.572 1.00 93.50 88 LEU A O 1
ATOM 708 N N . THR A 1 89 ? 7.070 10.132 -6.728 1.00 92.56 89 THR A N 1
ATOM 709 C CA . THR A 1 89 ? 6.255 9.325 -5.805 1.00 92.56 89 THR A CA 1
ATOM 710 C C . THR A 1 89 ? 6.167 9.986 -4.428 1.00 92.56 89 THR A C 1
ATOM 712 O O . THR A 1 89 ? 5.083 10.089 -3.857 1.00 92.56 89 THR A O 1
ATOM 715 N N . PHE A 1 90 ? 7.283 10.501 -3.904 1.00 93.19 90 PHE A N 1
ATOM 716 C CA . PHE A 1 90 ? 7.317 11.232 -2.636 1.00 93.19 90 PHE A CA 1
ATOM 717 C C . PHE A 1 90 ? 6.433 12.490 -2.658 1.00 93.19 90 PHE A C 1
ATOM 719 O O . PHE A 1 90 ? 5.647 12.707 -1.732 1.00 93.19 90 PHE A O 1
ATOM 726 N N . ILE A 1 91 ? 6.514 13.297 -3.720 1.00 95.81 91 ILE A N 1
ATOM 727 C CA . ILE A 1 91 ? 5.678 14.496 -3.883 1.00 95.81 91 ILE A CA 1
ATOM 728 C C . ILE A 1 91 ? 4.195 14.109 -3.928 1.00 95.81 91 ILE A C 1
ATOM 730 O O . ILE A 1 91 ? 3.385 14.708 -3.220 1.00 95.81 91 ILE A O 1
ATOM 734 N N . LEU A 1 92 ? 3.837 13.083 -4.705 1.00 95.38 92 LEU A N 1
ATOM 735 C CA . LEU A 1 92 ? 2.460 12.593 -4.800 1.00 95.38 92 LEU A CA 1
ATOM 736 C C . LEU A 1 92 ? 1.941 12.087 -3.451 1.00 95.38 92 LEU A C 1
ATOM 738 O O . LEU A 1 92 ? 0.840 12.456 -3.047 1.00 95.38 92 LEU A O 1
ATOM 742 N N . MET A 1 93 ? 2.749 11.328 -2.708 1.00 94.19 93 MET A N 1
ATOM 743 C CA . MET A 1 93 ? 2.405 10.884 -1.354 1.00 94.19 93 MET A CA 1
ATOM 744 C C . MET A 1 93 ? 2.133 12.066 -0.418 1.00 94.19 93 MET A C 1
ATOM 746 O O . MET A 1 93 ? 1.164 12.047 0.343 1.00 94.19 93 MET A O 1
ATOM 750 N N . PHE A 1 94 ? 2.939 13.128 -0.498 1.00 94.50 94 PHE A N 1
ATOM 751 C CA . PHE A 1 94 ? 2.720 14.332 0.300 1.00 94.50 94 PHE A CA 1
ATOM 752 C C . PHE A 1 94 ? 1.417 15.049 -0.075 1.00 94.50 94 PHE A C 1
ATOM 754 O O . PHE A 1 94 ? 0.664 15.465 0.809 1.00 94.50 94 PHE A O 1
ATOM 761 N N . VAL A 1 95 ? 1.117 15.165 -1.372 1.00 94.94 95 VAL A N 1
ATOM 762 C CA . VAL A 1 95 ? -0.145 15.739 -1.866 1.00 94.94 95 VAL A CA 1
ATOM 763 C C . VAL A 1 95 ? -1.338 14.929 -1.362 1.00 94.94 95 VAL A C 1
ATOM 765 O O . VAL A 1 95 ? -2.268 15.508 -0.799 1.00 94.94 95 VAL A O 1
ATOM 768 N N . VAL A 1 96 ? -1.295 13.600 -1.478 1.00 92.88 96 VAL A N 1
ATOM 769 C CA . VAL A 1 96 ? -2.371 12.726 -0.992 1.00 92.88 96 VAL A CA 1
ATOM 770 C C . VAL A 1 96 ? -2.553 12.865 0.519 1.00 92.88 96 VAL A C 1
ATOM 772 O O . VAL A 1 96 ? -3.677 13.049 0.979 1.00 92.88 96 VAL A O 1
ATOM 775 N N . ALA A 1 97 ? -1.471 12.885 1.300 1.00 91.69 97 ALA A N 1
ATOM 776 C CA . ALA A 1 97 ? -1.553 13.101 2.745 1.00 91.69 97 ALA A CA 1
ATOM 777 C C . ALA A 1 97 ? -2.206 14.452 3.099 1.00 91.69 97 ALA A C 1
ATOM 779 O O . ALA A 1 97 ? -3.007 14.541 4.034 1.00 91.69 97 ALA A O 1
ATOM 780 N N . ARG A 1 98 ? -1.913 15.517 2.335 1.00 92.56 98 ARG A N 1
ATOM 781 C CA . ARG A 1 98 ? -2.566 16.826 2.500 1.00 92.56 98 ARG A CA 1
ATOM 782 C C . ARG A 1 98 ? -4.051 16.783 2.152 1.00 92.56 98 ARG A C 1
ATOM 784 O O . ARG A 1 98 ? -4.826 17.414 2.865 1.00 92.56 98 ARG A O 1
ATOM 791 N N . ILE A 1 99 ? -4.444 16.052 1.109 1.00 93.00 99 ILE A N 1
ATOM 792 C CA . ILE A 1 99 ? -5.852 15.853 0.732 1.00 93.00 99 ILE A CA 1
ATOM 793 C C . ILE A 1 99 ? -6.587 15.112 1.850 1.00 93.00 99 ILE A C 1
ATOM 795 O O . ILE A 1 99 ? -7.583 15.626 2.351 1.00 93.00 99 ILE A O 1
ATOM 799 N N . ILE A 1 100 ? -6.049 13.981 2.319 1.00 90.00 100 ILE A N 1
ATOM 800 C CA . ILE A 1 100 ? -6.639 13.201 3.418 1.00 90.00 100 ILE A CA 1
ATOM 801 C C . ILE A 1 100 ? -6.856 14.090 4.646 1.00 90.00 100 ILE A C 1
ATOM 803 O O . ILE A 1 100 ? -7.953 14.118 5.198 1.00 90.00 100 ILE A O 1
ATOM 807 N N . LYS A 1 101 ? -5.850 14.890 5.026 1.00 89.50 101 LYS A N 1
ATOM 808 C CA . LYS A 1 101 ? -5.964 15.832 6.148 1.00 89.50 101 LYS A CA 1
ATOM 809 C C . LYS A 1 101 ? -6.992 16.939 5.895 1.00 89.50 101 LYS A C 1
ATOM 811 O O . LYS A 1 101 ? -7.693 17.342 6.814 1.00 89.50 101 LYS A O 1
ATOM 816 N N . ARG A 1 102 ? -7.061 17.477 4.674 1.00 91.75 102 ARG A N 1
ATOM 817 C CA . ARG A 1 102 ? -7.968 18.580 4.318 1.00 91.75 102 ARG A CA 1
ATOM 818 C C . ARG A 1 102 ? -9.433 18.149 4.349 1.00 91.75 102 ARG A C 1
ATOM 820 O O . ARG A 1 102 ? -10.264 18.956 4.749 1.00 91.75 102 ARG A O 1
ATOM 827 N N . PHE A 1 103 ? -9.724 16.922 3.924 1.00 89.38 103 PHE A N 1
ATOM 828 C CA . PHE A 1 103 ? -11.081 16.376 3.850 1.00 89.38 103 PHE A CA 1
ATOM 829 C C . PHE A 1 103 ? -11.451 15.457 5.022 1.00 89.38 103 PHE A C 1
ATOM 831 O O . PHE A 1 103 ? -12.562 14.941 5.052 1.00 89.38 103 PHE A O 1
ATOM 838 N N . ASN A 1 104 ? -10.539 15.263 5.978 1.00 84.38 104 ASN A N 1
ATOM 839 C CA . ASN A 1 104 ? -10.704 14.358 7.113 1.00 84.38 104 ASN A CA 1
ATOM 840 C C . ASN A 1 104 ? -11.103 12.928 6.698 1.00 84.38 104 ASN A C 1
ATOM 842 O O . ASN A 1 104 ? -11.971 12.315 7.304 1.00 84.38 104 ASN A O 1
ATOM 846 N N . TRP A 1 105 ? -10.471 12.392 5.647 1.00 83.31 105 TRP A N 1
ATOM 847 C CA . TRP A 1 105 ? -10.715 11.023 5.152 1.00 83.31 105 TRP A CA 1
ATOM 848 C C . TRP A 1 105 ? -9.976 9.940 5.959 1.00 83.31 105 TRP A C 1
ATOM 850 O O . TRP A 1 105 ? -9.774 8.828 5.473 1.00 83.31 105 TRP A O 1
ATOM 860 N N . GLY A 1 106 ? -9.495 10.292 7.152 1.00 82.75 106 GLY A N 1
ATOM 861 C CA . GLY A 1 106 ? -8.856 9.364 8.077 1.00 82.75 106 GLY A CA 1
ATOM 862 C C . GLY A 1 106 ? -9.874 8.548 8.873 1.0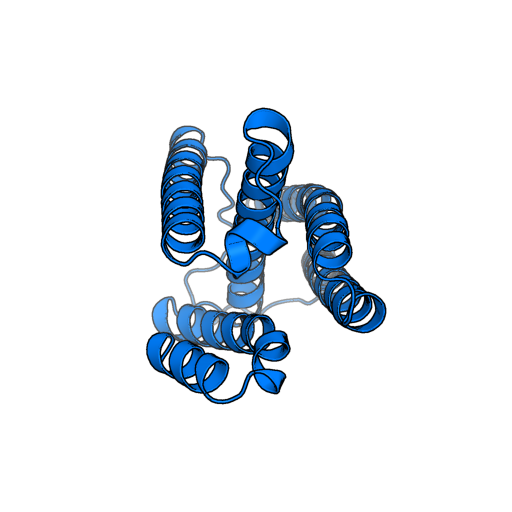0 82.75 106 GLY A C 1
ATOM 863 O O . GLY A 1 106 ? -11.068 8.572 8.594 1.00 82.75 106 GLY A O 1
ATOM 864 N N . PHE A 1 107 ? -9.365 7.826 9.864 1.00 83.75 107 PHE A N 1
ATOM 865 C CA . PHE A 1 107 ? -10.137 7.064 10.843 1.00 83.75 107 PHE A CA 1
ATOM 866 C C . PHE A 1 107 ? -9.468 7.221 12.214 1.00 83.75 107 PHE A C 1
ATOM 868 O O . PHE A 1 107 ? -8.234 7.232 12.289 1.00 83.75 107 PHE A O 1
ATOM 875 N N . ASP A 1 108 ? -10.267 7.328 13.276 1.00 84.44 108 ASP A N 1
ATOM 876 C CA . ASP A 1 108 ? -9.831 7.734 14.620 1.00 84.44 108 ASP A CA 1
ATOM 877 C C . ASP A 1 108 ? -9.937 6.611 15.672 1.00 84.44 108 ASP A C 1
ATOM 879 O O . ASP A 1 108 ? -9.456 6.768 16.794 1.00 84.44 108 ASP A O 1
ATOM 883 N N . PHE A 1 109 ? -10.448 5.429 15.309 1.00 83.94 109 PHE A N 1
ATOM 884 C CA . PHE A 1 109 ? -10.576 4.254 16.191 1.00 83.94 109 PHE A CA 1
ATOM 885 C C . PHE A 1 109 ? -9.251 3.676 16.740 1.00 83.94 109 PHE A C 1
ATOM 887 O O . PHE A 1 109 ? -9.241 2.664 17.447 1.00 83.94 109 PHE A O 1
ATOM 894 N N . VAL A 1 110 ? -8.097 4.253 16.392 1.00 82.75 110 VAL A N 1
ATOM 895 C CA . VAL A 1 110 ? -6.790 3.797 16.877 1.00 82.75 110 VAL A CA 1
ATOM 896 C C . VAL A 1 110 ? -6.558 4.315 18.306 1.00 82.75 110 VAL A C 1
ATOM 898 O O . VAL A 1 110 ? -6.390 5.519 18.503 1.00 82.75 110 VAL A O 1
ATOM 901 N N . PRO A 1 111 ? -6.480 3.439 19.327 1.00 80.38 111 PRO A N 1
ATOM 902 C CA . PRO A 1 111 ? -6.361 3.869 20.711 1.00 80.38 111 PRO A CA 1
ATOM 903 C C . PRO A 1 111 ? -4.980 4.461 20.990 1.00 80.38 111 PRO A C 1
ATOM 905 O O . PRO A 1 111 ? -3.948 3.910 20.616 1.00 80.38 111 PRO A O 1
ATOM 908 N N . THR A 1 112 ? -4.950 5.548 21.754 1.00 75.75 112 THR A N 1
ATOM 909 C CA . THR A 1 112 ? -3.710 6.222 22.177 1.00 75.75 112 THR A CA 1
ATOM 910 C C . THR A 1 112 ? -3.038 5.560 23.388 1.00 75.75 112 THR A C 1
ATOM 912 O O . THR A 1 112 ? -1.905 5.894 23.736 1.00 75.75 112 THR A O 1
ATOM 915 N N . SER A 1 113 ? -3.714 4.606 24.038 1.00 75.88 113 SER A N 1
ATOM 916 C CA . SER A 1 113 ? -3.204 3.862 25.194 1.00 75.88 113 SER A CA 1
ATOM 917 C C . SER A 1 113 ? -2.716 2.467 24.810 1.00 75.88 113 SER A C 1
ATOM 919 O O . SER A 1 113 ? -3.376 1.730 24.081 1.00 75.88 113 SER A O 1
ATOM 921 N N . ARG A 1 114 ? -1.592 2.056 25.408 1.00 68.06 114 ARG A N 1
ATOM 922 C CA . ARG A 1 114 ? -1.015 0.712 25.249 1.00 68.06 114 ARG A CA 1
ATOM 923 C C . ARG A 1 114 ? -1.867 -0.392 25.883 1.00 68.06 114 ARG A C 1
ATOM 925 O O . ARG A 1 114 ? -1.754 -1.547 25.485 1.00 68.06 114 ARG A O 1
ATOM 932 N N . ARG A 1 115 ? -2.659 -0.055 26.906 1.00 70.44 115 ARG A N 1
ATOM 933 C CA . ARG A 1 115 ? -3.495 -0.994 27.672 1.00 70.44 115 ARG A CA 1
ATOM 934 C C . ARG A 1 115 ? -4.932 -0.928 27.175 1.00 70.44 115 ARG A C 1
ATOM 936 O O . ARG A 1 115 ? -5.804 -0.416 27.866 1.00 70.44 115 ARG A O 1
ATOM 943 N N . HIS A 1 116 ? -5.132 -1.375 25.946 1.00 75.06 116 HIS A N 1
ATOM 944 C CA . HIS A 1 116 ? -6.458 -1.543 25.378 1.00 75.06 116 HIS A CA 1
ATOM 945 C C . HIS A 1 116 ? -6.655 -3.029 25.096 1.00 75.06 116 HIS A C 1
ATOM 947 O O . HIS A 1 116 ? -5.903 -3.610 24.306 1.00 75.06 116 HIS A O 1
ATOM 953 N N . ASP A 1 117 ? -7.621 -3.631 25.783 1.00 68.94 117 ASP A N 1
ATOM 954 C CA . ASP A 1 117 ? -7.942 -5.042 25.622 1.00 68.94 117 ASP A CA 1
ATOM 955 C C . ASP A 1 117 ? -8.662 -5.225 24.289 1.00 68.94 117 ASP A C 1
ATOM 957 O O . ASP A 1 117 ? -9.774 -4.747 24.079 1.00 68.94 117 ASP A O 1
ATOM 961 N N . LEU A 1 118 ? -7.971 -5.866 23.348 1.00 74.81 118 LEU A N 1
ATOM 962 C CA . LEU A 1 118 ? -8.490 -6.083 22.009 1.00 74.81 118 LEU A CA 1
ATOM 963 C C . LEU A 1 118 ? -9.300 -7.379 21.964 1.00 74.81 118 LEU A C 1
ATOM 965 O O . LEU A 1 118 ? -8.746 -8.472 22.096 1.00 74.81 118 LEU A O 1
ATOM 969 N N . GLU A 1 119 ? -10.592 -7.271 21.672 1.00 78.12 119 GLU A N 1
ATOM 970 C CA . GLU A 1 119 ? -11.399 -8.432 21.315 1.00 78.12 119 GLU A CA 1
ATOM 971 C C . GLU A 1 119 ? -11.266 -8.752 19.818 1.00 78.12 119 GLU A C 1
ATOM 973 O O . GLU A 1 119 ? -11.647 -7.966 18.943 1.00 78.12 119 GLU A O 1
ATOM 978 N N . PHE A 1 120 ? -10.747 -9.942 19.503 1.00 77.12 120 PHE A N 1
ATOM 979 C CA . PHE A 1 120 ? -10.657 -10.471 18.136 1.00 77.12 120 PHE A CA 1
ATOM 980 C C . PHE A 1 120 ? -12.010 -11.021 17.658 1.00 77.12 120 PHE A C 1
ATOM 982 O O . PHE A 1 120 ? -12.158 -12.213 17.391 1.00 77.12 120 PHE A O 1
ATOM 989 N N . LYS A 1 121 ? -13.024 -10.159 17.572 1.00 80.88 121 LYS A N 1
ATOM 990 C CA . LYS A 1 121 ? -14.367 -10.514 17.091 1.00 80.88 121 LYS A CA 1
ATOM 991 C C . LYS A 1 121 ? -14.879 -9.486 16.081 1.00 80.88 121 LYS A C 1
ATOM 993 O O . LYS A 1 121 ? -14.406 -8.352 16.042 1.00 80.88 121 LYS A O 1
ATOM 998 N N . GLY A 1 122 ? -15.815 -9.914 15.231 1.00 85.94 122 GLY A N 1
ATOM 999 C CA . GLY A 1 122 ? -16.510 -9.054 14.267 1.00 85.94 122 GLY A CA 1
ATOM 1000 C C . GLY A 1 122 ? -15.569 -8.275 13.342 1.00 85.94 122 GLY A C 1
ATOM 1001 O O . GLY A 1 122 ? -14.779 -8.854 12.588 1.00 85.94 122 GLY A O 1
ATOM 1002 N N . THR A 1 123 ? -15.655 -6.950 13.408 1.00 86.88 123 THR A N 1
ATOM 1003 C CA . THR A 1 123 ? -14.946 -6.008 12.533 1.00 86.88 123 THR A CA 1
ATOM 1004 C C . THR A 1 123 ? -13.423 -6.090 12.693 1.00 86.88 123 THR A C 1
ATOM 1006 O O . THR A 1 123 ? -12.702 -6.079 11.695 1.00 86.88 123 THR A O 1
ATOM 1009 N N . ASN A 1 124 ? -12.916 -6.315 13.913 1.00 86.00 124 ASN A N 1
ATOM 1010 C CA . ASN A 1 124 ? -11.476 -6.480 14.172 1.00 86.00 124 ASN A CA 1
ATOM 1011 C C . ASN A 1 124 ? -10.893 -7.724 13.495 1.00 86.00 124 ASN A C 1
ATOM 1013 O O . ASN A 1 124 ? -9.818 -7.666 12.896 1.00 86.00 124 ASN A O 1
ATOM 1017 N N . ALA A 1 125 ? -11.609 -8.850 13.575 1.00 87.12 125 ALA A N 1
ATOM 1018 C CA . ALA A 1 125 ? -11.195 -10.092 12.928 1.00 87.12 125 ALA A CA 1
ATOM 1019 C C . ALA A 1 125 ? -11.220 -9.951 11.398 1.00 87.12 125 ALA A C 1
ATOM 1021 O O . ALA A 1 125 ? -10.305 -10.409 10.716 1.00 87.12 125 ALA A O 1
ATOM 1022 N N . THR A 1 126 ? -12.227 -9.249 10.870 1.00 89.94 126 THR A N 1
ATOM 1023 C CA . THR A 1 126 ? -12.362 -9.000 9.428 1.00 89.94 126 THR A CA 1
ATOM 1024 C C . THR A 1 126 ? -11.236 -8.100 8.903 1.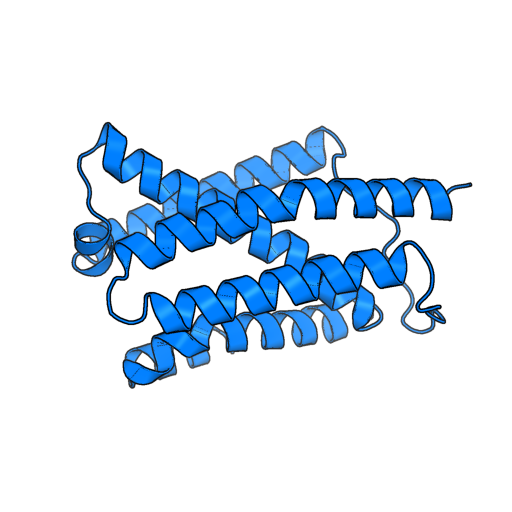00 89.94 126 THR A C 1
ATOM 1026 O O . THR A 1 126 ? -10.661 -8.404 7.860 1.00 89.94 126 THR A O 1
ATOM 1029 N N . LEU A 1 127 ? -10.847 -7.051 9.643 1.00 89.56 127 LEU A N 1
ATOM 1030 C CA . LEU A 1 127 ? -9.706 -6.191 9.287 1.00 89.56 127 LEU A CA 1
ATOM 1031 C C . LEU A 1 127 ? -8.405 -6.987 9.164 1.00 89.56 127 LEU A C 1
ATOM 1033 O O . LEU A 1 127 ? -7.696 -6.858 8.168 1.00 89.56 127 LEU A O 1
ATOM 1037 N N . ILE A 1 128 ? -8.106 -7.845 10.144 1.00 89.31 128 ILE A N 1
ATOM 1038 C CA . ILE A 1 128 ? -6.927 -8.715 10.072 1.00 89.31 128 ILE A CA 1
ATOM 1039 C C . ILE A 1 128 ? -7.022 -9.663 8.890 1.00 89.31 128 ILE A C 1
ATOM 1041 O O . ILE A 1 128 ? -6.032 -9.831 8.187 1.00 89.31 128 ILE A O 1
ATOM 1045 N N . ALA A 1 129 ? -8.176 -10.298 8.680 1.00 91.19 129 ALA A N 1
ATOM 1046 C CA . ALA A 1 129 ? -8.340 -11.251 7.593 1.00 91.19 129 ALA A CA 1
ATOM 1047 C C . ALA A 1 129 ? -8.030 -10.596 6.239 1.00 91.19 129 ALA A C 1
ATOM 1049 O O . ALA A 1 129 ? -7.296 -11.177 5.442 1.00 91.19 129 ALA A O 1
ATOM 1050 N N . VAL A 1 130 ? -8.485 -9.356 6.021 1.00 92.19 130 VAL A N 1
ATOM 1051 C CA . VAL A 1 130 ? -8.152 -8.577 4.818 1.00 92.19 130 VAL A CA 1
ATOM 1052 C C . VAL A 1 130 ? -6.648 -8.313 4.727 1.00 92.19 130 VAL A C 1
ATOM 1054 O O . VAL A 1 130 ? -6.050 -8.617 3.697 1.00 92.19 130 VAL A O 1
ATOM 1057 N N . ILE A 1 131 ? -6.010 -7.837 5.801 1.00 90.88 131 ILE A N 1
ATOM 1058 C CA . ILE A 1 131 ? -4.563 -7.554 5.824 1.00 90.88 131 ILE A CA 1
ATOM 1059 C C . ILE A 1 131 ? -3.745 -8.819 5.532 1.00 90.88 131 ILE A C 1
ATOM 1061 O O . ILE A 1 131 ? -2.859 -8.805 4.680 1.00 90.88 131 ILE A O 1
ATOM 1065 N N . ILE A 1 132 ? -4.057 -9.927 6.207 1.00 91.25 132 ILE A N 1
ATOM 1066 C CA . ILE A 1 132 ? -3.383 -11.213 6.006 1.00 91.25 132 ILE A CA 1
ATOM 1067 C C . ILE A 1 132 ? -3.602 -11.698 4.575 1.00 91.25 132 ILE A C 1
ATOM 1069 O O . ILE A 1 132 ? -2.640 -12.098 3.925 1.00 91.25 132 ILE A O 1
ATOM 1073 N N . SER A 1 133 ? -4.831 -11.625 4.056 1.00 92.12 133 SER A N 1
ATOM 1074 C CA . SER A 1 133 ? -5.123 -12.052 2.685 1.00 92.12 133 SER A CA 1
ATOM 1075 C C . SER A 1 133 ? -4.350 -11.233 1.646 1.00 92.12 133 SER A C 1
ATOM 1077 O O . SER A 1 133 ? -3.798 -11.813 0.714 1.00 92.12 133 SER A O 1
ATOM 1079 N N . ALA A 1 134 ? -4.214 -9.917 1.847 1.00 90.31 134 ALA A N 1
ATOM 1080 C CA . ALA A 1 134 ? -3.424 -9.045 0.984 1.00 90.31 134 ALA A CA 1
ATOM 1081 C C . ALA A 1 134 ? -1.925 -9.383 1.044 1.00 90.31 134 ALA A C 1
ATOM 1083 O O . ALA A 1 134 ? -1.281 -9.497 0.002 1.00 90.31 134 ALA A O 1
ATOM 1084 N N . ILE A 1 135 ? -1.373 -9.610 2.244 1.00 87.81 135 ILE A N 1
ATOM 1085 C CA . ILE A 1 135 ? 0.034 -10.007 2.417 1.00 87.81 135 ILE A CA 1
ATOM 1086 C C . ILE A 1 135 ? 0.304 -11.359 1.747 1.00 87.81 135 ILE A C 1
ATOM 1088 O O . ILE A 1 135 ? 1.296 -11.501 1.036 1.00 87.81 135 ILE A O 1
ATOM 1092 N N . VAL A 1 136 ? -0.579 -12.344 1.936 1.00 90.81 136 VAL A N 1
ATOM 1093 C CA . VAL A 1 136 ? -0.447 -13.670 1.317 1.00 90.81 136 VAL A CA 1
ATOM 1094 C C . VAL A 1 136 ? -0.535 -13.568 -0.204 1.00 90.81 136 VAL A C 1
ATOM 1096 O O . VAL A 1 136 ? 0.310 -14.134 -0.892 1.00 90.81 136 VAL A O 1
ATOM 1099 N N . ALA A 1 137 ? -1.497 -12.813 -0.741 1.00 90.75 137 ALA A N 1
ATOM 1100 C CA . ALA A 1 137 ? -1.608 -12.585 -2.181 1.00 90.75 137 ALA A CA 1
ATOM 1101 C C . ALA A 1 137 ? -0.329 -11.954 -2.750 1.00 90.75 137 ALA A C 1
ATOM 1103 O O . ALA A 1 137 ? 0.181 -12.403 -3.774 1.00 90.75 137 AL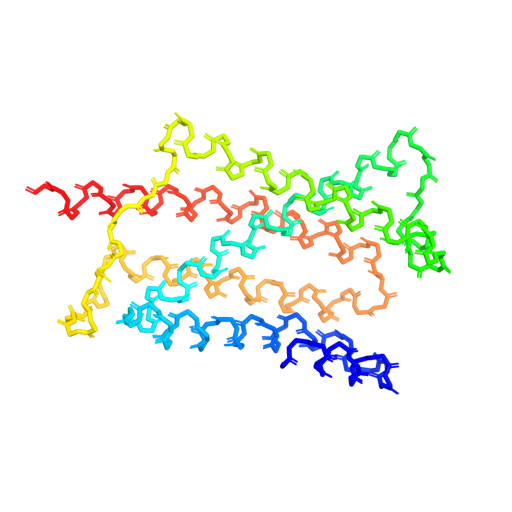A A O 1
ATOM 1104 N N . PHE A 1 138 ? 0.241 -10.972 -2.051 1.00 84.69 138 PHE A N 1
ATOM 1105 C CA . PHE A 1 138 ? 1.494 -10.335 -2.444 1.00 84.69 138 PHE A CA 1
ATOM 1106 C C . PHE A 1 138 ? 2.687 -11.303 -2.412 1.00 84.69 138 PHE A C 1
ATOM 1108 O O . PHE A 1 138 ? 3.479 -11.326 -3.351 1.00 84.69 138 PHE A O 1
ATOM 1115 N N . MET A 1 139 ? 2.784 -12.160 -1.390 1.00 85.19 139 MET A N 1
ATOM 1116 C CA . MET A 1 139 ? 3.808 -13.213 -1.326 1.00 85.19 139 MET A CA 1
ATOM 1117 C C . MET A 1 139 ? 3.684 -14.212 -2.478 1.00 85.19 139 MET A C 1
ATOM 1119 O O . MET A 1 139 ? 4.692 -14.591 -3.073 1.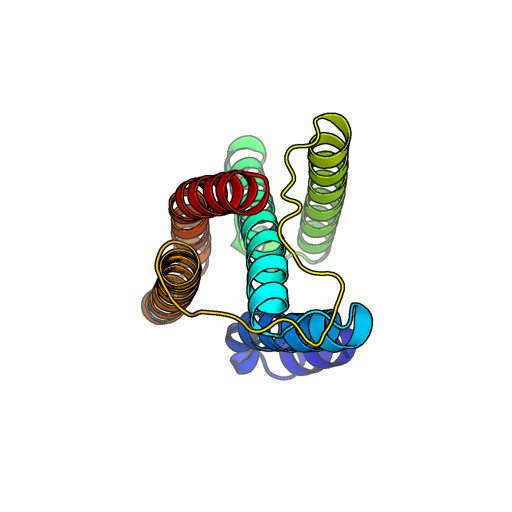00 85.19 139 MET A O 1
ATOM 1123 N N . VAL A 1 140 ? 2.457 -14.616 -2.818 1.00 89.69 140 VAL A N 1
ATOM 1124 C CA . VAL A 1 140 ? 2.197 -15.508 -3.955 1.00 89.69 140 VAL A CA 1
ATOM 1125 C C . VAL A 1 140 ? 2.621 -14.841 -5.261 1.00 89.69 140 VAL A C 1
ATOM 1127 O O . VAL A 1 140 ? 3.339 -15.461 -6.041 1.00 89.69 140 VAL A O 1
ATOM 1130 N N . LEU A 1 141 ? 2.259 -13.574 -5.483 1.00 88.94 141 LEU A N 1
ATOM 1131 C CA . LEU A 1 141 ? 2.678 -12.833 -6.674 1.00 88.94 141 LEU A CA 1
ATOM 1132 C C . LEU A 1 141 ? 4.198 -12.692 -6.764 1.00 88.94 141 LEU A C 1
ATOM 1134 O O . LEU A 1 141 ? 4.761 -12.923 -7.830 1.00 88.94 141 LEU A O 1
ATOM 1138 N N . ALA A 1 142 ? 4.868 -12.375 -5.655 1.00 83.00 142 ALA A N 1
ATOM 1139 C CA . ALA A 1 142 ? 6.325 -12.279 -5.612 1.00 83.00 142 ALA A CA 1
ATOM 1140 C C . ALA A 1 142 ? 7.003 -13.614 -5.956 1.00 83.00 142 ALA A C 1
ATOM 1142 O O . ALA A 1 142 ? 8.056 -13.629 -6.588 1.00 83.00 142 ALA A O 1
ATOM 1143 N N . TYR A 1 143 ? 6.404 -14.741 -5.558 1.00 85.19 143 TYR A N 1
ATOM 1144 C CA . TYR A 1 143 ? 6.916 -16.068 -5.888 1.00 85.19 143 TYR A CA 1
ATOM 1145 C C . TYR A 1 143 ? 6.666 -16.452 -7.353 1.00 85.19 143 TYR A C 1
ATOM 1147 O O . TYR A 1 143 ? 7.578 -16.949 -8.015 1.00 85.19 143 TYR A O 1
ATOM 1155 N N . VAL A 1 144 ? 5.447 -16.221 -7.855 1.00 89.00 144 VAL A N 1
ATOM 1156 C CA . VAL A 1 144 ? 5.030 -16.564 -9.226 1.00 89.00 144 VAL A CA 1
ATOM 1157 C C . VAL A 1 144 ? 5.795 -15.730 -10.253 1.00 89.00 144 VAL A C 1
ATOM 1159 O O . VAL A 1 144 ? 6.382 -16.289 -11.172 1.00 89.00 144 VAL A O 1
ATOM 1162 N N . PHE A 1 145 ? 5.868 -14.414 -10.050 1.00 86.12 145 PHE A N 1
ATOM 1163 C CA . PHE A 1 145 ? 6.494 -13.465 -10.975 1.00 86.12 145 PHE A CA 1
ATOM 1164 C C . PHE A 1 145 ? 7.946 -13.134 -10.607 1.00 86.12 145 PHE A C 1
ATOM 1166 O O . PHE A 1 145 ? 8.473 -12.088 -10.979 1.00 86.12 145 PHE A O 1
ATOM 1173 N N . ARG A 1 146 ? 8.641 -14.028 -9.890 1.00 79.44 146 ARG A N 1
ATOM 1174 C CA . ARG A 1 146 ? 10.019 -13.787 -9.416 1.00 79.44 146 ARG A CA 1
ATOM 1175 C C . ARG A 1 146 ? 11.023 -13.445 -10.528 1.00 79.44 146 ARG A C 1
ATOM 1177 O O . ARG A 1 146 ? 12.049 -12.835 -10.244 1.00 79.44 146 ARG A O 1
ATOM 1184 N N . ASN A 1 147 ? 10.736 -13.866 -11.762 1.00 78.19 147 ASN A N 1
ATOM 1185 C CA . ASN A 1 147 ? 11.578 -13.649 -12.940 1.00 78.19 147 ASN A CA 1
ATOM 1186 C C . ASN A 1 147 ? 11.032 -12.557 -13.882 1.00 78.19 147 ASN A C 1
ATOM 1188 O O . ASN A 1 147 ? 11.730 -12.169 -14.812 1.00 78.19 147 ASN A O 1
ATOM 1192 N N . GLU A 1 148 ? 9.815 -12.062 -13.648 1.00 82.25 148 GLU A N 1
ATOM 1193 C CA . GLU A 1 148 ? 9.079 -11.146 -14.529 1.00 82.25 148 GLU A CA 1
ATOM 1194 C C . GLU A 1 148 ? 8.664 -9.912 -13.718 1.00 82.25 148 GLU A C 1
ATOM 1196 O O . GLU A 1 148 ? 7.552 -9.798 -13.203 1.00 82.25 148 GLU A O 1
ATOM 1201 N N . PHE A 1 149 ? 9.615 -8.992 -13.537 1.00 73.44 149 PHE A N 1
ATOM 1202 C CA . PHE A 1 149 ? 9.441 -7.850 -12.635 1.00 73.44 149 PHE A CA 1
ATOM 1203 C C . PHE A 1 149 ? 8.328 -6.893 -13.082 1.00 73.44 149 PHE A C 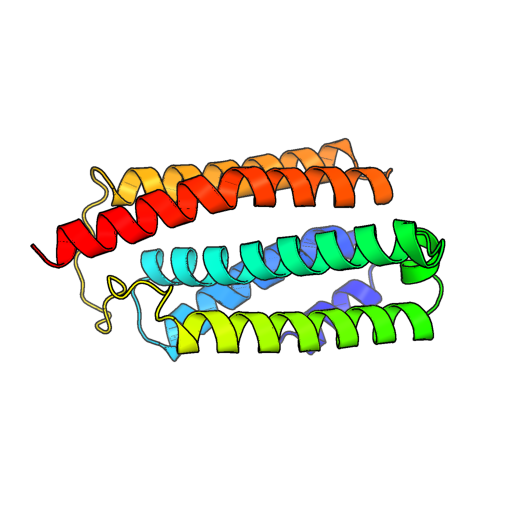1
ATOM 1205 O O . PHE A 1 149 ? 7.630 -6.340 -12.233 1.00 73.44 149 PHE A O 1
ATOM 1212 N N . GLU A 1 150 ? 8.143 -6.703 -14.392 1.00 75.88 150 GLU A N 1
ATOM 1213 C CA . GLU A 1 150 ? 7.084 -5.831 -14.915 1.00 75.88 150 GLU A CA 1
ATOM 1214 C C . GLU A 1 150 ? 5.697 -6.361 -14.534 1.00 75.88 150 GLU A C 1
ATOM 1216 O O . GLU A 1 150 ? 4.905 -5.642 -13.918 1.00 75.88 150 GLU A O 1
ATOM 1221 N N . ASP A 1 151 ? 5.446 -7.645 -14.798 1.00 82.44 151 ASP A N 1
ATOM 1222 C CA . ASP A 1 151 ? 4.191 -8.306 -14.447 1.00 82.44 151 ASP A CA 1
ATOM 1223 C C . ASP A 1 151 ? 3.968 -8.304 -12.935 1.00 82.44 151 ASP A C 1
ATOM 1225 O O . ASP A 1 151 ? 2.885 -7.944 -12.466 1.00 82.44 151 ASP A O 1
ATOM 1229 N N . TYR A 1 152 ? 5.010 -8.593 -12.148 1.00 82.81 152 TYR A N 1
ATOM 1230 C CA . TYR A 1 152 ? 4.941 -8.489 -10.693 1.00 82.81 152 TYR A CA 1
ATOM 1231 C C . TYR A 1 152 ? 4.436 -7.115 -10.229 1.00 82.81 152 TYR A C 1
ATOM 1233 O O . TYR A 1 152 ? 3.510 -7.049 -9.419 1.00 82.81 152 TYR A O 1
ATOM 1241 N N . VAL A 1 153 ? 5.006 -6.017 -10.743 1.00 78.00 153 VAL A N 1
ATOM 1242 C CA . VAL A 1 153 ? 4.622 -4.650 -10.351 1.00 78.00 153 VAL A CA 1
ATOM 1243 C C . VAL A 1 153 ? 3.166 -4.358 -10.716 1.00 78.00 153 VAL A C 1
ATOM 1245 O O . VAL A 1 153 ? 2.429 -3.794 -9.899 1.00 78.00 153 VAL A O 1
ATOM 1248 N N . VAL A 1 154 ? 2.726 -4.763 -11.910 1.00 82.50 154 VAL A N 1
ATOM 1249 C CA . VAL A 1 154 ? 1.348 -4.553 -12.376 1.00 82.50 154 VAL A CA 1
ATOM 1250 C C . VAL A 1 154 ? 0.356 -5.337 -11.515 1.00 82.50 154 VAL A C 1
ATOM 1252 O O . VAL A 1 154 ? -0.573 -4.748 -10.954 1.00 82.50 154 VAL A O 1
ATOM 1255 N N . TYR A 1 155 ? 0.562 -6.645 -11.343 1.00 86.12 155 TYR A N 1
ATOM 1256 C CA . TYR A 1 155 ? -0.351 -7.491 -10.571 1.00 86.12 155 TYR A CA 1
ATOM 1257 C C . TYR A 1 155 ? -0.343 -7.152 -9.078 1.00 86.12 155 TYR A C 1
ATOM 1259 O O . TYR A 1 155 ? -1.401 -7.158 -8.445 1.00 86.12 155 TYR A O 1
ATOM 1267 N N . ALA A 1 156 ? 0.808 -6.787 -8.507 1.00 84.62 156 ALA A N 1
ATOM 1268 C CA . ALA A 1 156 ? 0.883 -6.331 -7.122 1.00 84.62 156 ALA A CA 1
ATOM 1269 C C . ALA A 1 156 ? 0.091 -5.034 -6.910 1.00 84.62 156 ALA A C 1
ATOM 1271 O O . ALA A 1 156 ? -0.662 -4.916 -5.940 1.00 84.62 156 ALA A O 1
ATOM 1272 N N . SER A 1 157 ? 0.204 -4.084 -7.842 1.00 84.06 157 SER A N 1
ATOM 1273 C CA . SER A 1 157 ? -0.577 -2.843 -7.807 1.00 84.06 157 SER A CA 1
ATOM 1274 C C . SER A 1 157 ? -2.078 -3.130 -7.880 1.00 84.06 157 SER A C 1
ATOM 1276 O O . SER A 1 157 ? -2.848 -2.552 -7.114 1.00 84.06 157 SER A O 1
ATOM 1278 N N . LEU A 1 158 ? -2.499 -4.070 -8.733 1.00 87.50 158 LEU A N 1
ATOM 1279 C CA . LEU A 1 158 ? -3.897 -4.501 -8.829 1.00 87.50 158 LEU A CA 1
ATOM 1280 C C . LEU A 1 158 ? -4.410 -5.118 -7.524 1.00 87.50 158 LEU A C 1
ATOM 1282 O O . LEU A 1 158 ? -5.511 -4.781 -7.093 1.00 87.50 158 LEU A O 1
ATOM 1286 N N . VAL A 1 159 ? -3.620 -5.964 -6.855 1.00 89.62 159 VAL A N 1
ATOM 1287 C CA . VAL A 1 159 ? -3.997 -6.523 -5.545 1.00 89.62 159 VAL A CA 1
ATOM 1288 C C . VAL A 1 159 ? -4.257 -5.410 -4.535 1.00 89.62 159 VAL A C 1
ATOM 1290 O O . VAL A 1 159 ? -5.287 -5.435 -3.862 1.00 89.62 159 VAL A O 1
ATOM 1293 N N . PHE A 1 160 ? -3.389 -4.398 -4.450 1.00 84.06 160 PHE A N 1
ATOM 1294 C CA . PHE A 1 160 ? -3.611 -3.279 -3.531 1.00 84.06 160 PHE A CA 1
ATOM 1295 C C . PHE A 1 160 ? -4.792 -2.394 -3.938 1.00 84.06 160 PHE A C 1
ATOM 1297 O O . PHE A 1 160 ? -5.570 -2.002 -3.075 1.00 84.06 160 PHE A O 1
ATOM 1304 N N . ILE A 1 161 ? -5.013 -2.154 -5.231 1.00 86.19 161 ILE A N 1
ATOM 1305 C CA . ILE A 1 161 ? -6.204 -1.440 -5.721 1.00 86.19 161 ILE A CA 1
ATOM 1306 C C . ILE A 1 161 ? -7.500 -2.185 -5.359 1.00 86.19 161 ILE A C 1
ATOM 1308 O O . ILE A 1 161 ? -8.503 -1.541 -5.067 1.00 86.19 161 ILE A O 1
ATOM 1312 N N . LEU A 1 162 ? -7.494 -3.522 -5.344 1.00 88.62 162 LEU A N 1
ATOM 1313 C CA . LEU A 1 162 ? -8.666 -4.336 -5.000 1.00 88.62 162 LEU A CA 1
ATOM 1314 C C . LEU A 1 162 ? -8.858 -4.524 -3.489 1.00 88.62 162 LEU A C 1
ATOM 1316 O O . LEU A 1 162 ? -9.990 -4.644 -3.028 1.00 88.62 162 LEU A O 1
ATOM 1320 N N . THR A 1 163 ? -7.775 -4.550 -2.712 1.00 87.69 163 THR A N 1
ATOM 1321 C CA . THR A 1 163 ? -7.801 -4.782 -1.253 1.00 87.69 163 THR A CA 1
ATOM 1322 C C . THR A 1 163 ? -7.933 -3.495 -0.439 1.00 87.69 163 THR A C 1
ATOM 1324 O O . THR A 1 163 ? -8.476 -3.522 0.666 1.00 87.69 163 THR A O 1
ATOM 1327 N N . LEU A 1 164 ? -7.507 -2.352 -0.979 1.00 87.50 164 LEU A N 1
ATOM 1328 C CA . LEU A 1 164 ? -7.582 -1.060 -0.299 1.00 87.50 164 LEU A CA 1
ATOM 1329 C C . LEU A 1 164 ? -9.031 -0.563 -0.103 1.00 87.50 164 LEU A C 1
ATOM 1331 O O . LEU A 1 164 ? -9.346 -0.165 1.017 1.00 87.50 164 LEU A O 1
ATOM 1335 N N . PRO A 1 165 ? -9.953 -0.636 -1.085 1.00 89.94 165 PRO A N 1
ATOM 1336 C CA . PRO A 1 165 ? -11.354 -0.272 -0.873 1.00 89.94 165 PRO A CA 1
ATOM 1337 C C . PRO A 1 165 ? -12.066 -1.072 0.233 1.00 89.94 165 PRO A C 1
ATOM 1339 O O . PRO A 1 165 ? -12.650 -0.433 1.110 1.00 89.94 165 PRO A O 1
ATOM 1342 N N . PRO A 1 166 ? -12.021 -2.425 0.278 1.00 89.94 166 PRO A N 1
ATOM 1343 C CA . PRO A 1 166 ? -12.642 -3.165 1.373 1.00 89.94 166 PRO A CA 1
ATOM 1344 C C . PRO A 1 166 ? -11.948 -2.890 2.710 1.00 89.94 166 PRO A C 1
ATOM 1346 O O . PRO A 1 166 ? -12.635 -2.763 3.719 1.00 89.94 166 PRO A O 1
ATOM 1349 N N . PHE A 1 167 ? -10.620 -2.721 2.734 1.00 91.94 167 PHE A N 1
ATOM 1350 C CA . PHE A 1 167 ? -9.908 -2.308 3.946 1.00 91.94 167 PHE A CA 1
ATOM 1351 C C . PHE A 1 167 ? -10.423 -0.963 4.480 1.00 91.94 167 PHE A C 1
ATOM 1353 O O . PHE A 1 167 ? -10.793 -0.878 5.650 1.00 91.94 167 PHE A O 1
ATOM 1360 N N . LEU A 1 168 ? -10.505 0.066 3.629 1.00 89.75 168 LEU A N 1
ATOM 1361 C CA . LEU A 1 168 ? -10.999 1.391 4.012 1.00 89.75 168 LEU A CA 1
ATOM 1362 C C . LEU A 1 168 ? -12.468 1.352 4.441 1.00 89.75 168 LEU A C 1
ATOM 1364 O O . LEU A 1 168 ? -12.825 1.974 5.436 1.00 89.75 168 LEU A O 1
ATOM 1368 N N . TYR A 1 169 ? -13.311 0.596 3.736 1.00 90.62 169 TYR A N 1
ATOM 1369 C CA . TYR A 1 169 ? -14.720 0.433 4.094 1.00 90.62 169 TYR A CA 1
ATOM 1370 C C . TYR A 1 169 ? -14.886 -0.166 5.497 1.00 90.62 169 TYR A C 1
ATOM 1372 O O . TYR A 1 169 ? -15.651 0.354 6.307 1.00 90.62 169 TYR A O 1
ATOM 1380 N N . ILE A 1 170 ? -14.147 -1.234 5.810 1.00 90.69 170 ILE A N 1
ATOM 1381 C CA . ILE A 1 170 ? -14.220 -1.887 7.123 1.00 90.69 170 ILE A CA 1
ATOM 1382 C C . ILE A 1 170 ? -13.604 -0.990 8.206 1.00 90.69 170 ILE A C 1
ATOM 1384 O O . ILE A 1 170 ? -14.135 -0.926 9.311 1.00 90.69 170 ILE A O 1
ATOM 1388 N N . ALA A 1 171 ? -12.523 -0.268 7.896 1.00 88.56 171 ALA A N 1
ATOM 1389 C CA . ALA A 1 171 ? -11.899 0.681 8.816 1.00 88.56 171 ALA A CA 1
ATOM 1390 C C . ALA A 1 171 ? -12.862 1.824 9.188 1.00 88.56 171 ALA A C 1
ATOM 1392 O O . ALA A 1 171 ? -13.056 2.099 10.366 1.00 88.56 171 ALA A O 1
ATOM 1393 N N . LEU A 1 172 ? -13.538 2.426 8.205 1.00 87.69 172 LEU A N 1
ATOM 1394 C CA . LEU A 1 172 ? -14.557 3.457 8.441 1.00 87.69 172 LEU A CA 1
ATOM 1395 C C . LEU A 1 172 ? -15.781 2.906 9.176 1.00 87.69 172 LEU A C 1
ATOM 1397 O O . LEU A 1 172 ? -16.364 3.579 10.021 1.00 87.69 172 LEU A O 1
ATOM 1401 N N . ARG A 1 173 ? -16.183 1.667 8.877 1.00 87.25 173 ARG A N 1
ATOM 1402 C CA . ARG A 1 173 ? -17.256 1.002 9.618 1.00 87.25 173 ARG A CA 1
ATOM 1403 C C . ARG A 1 173 ? -16.883 0.825 11.090 1.00 87.25 173 ARG A C 1
ATOM 1405 O O . ARG A 1 173 ? -17.725 1.096 11.937 1.00 87.25 173 ARG A O 1
ATOM 1412 N N . LYS A 1 174 ? -15.649 0.404 11.383 1.00 86.88 174 LYS A N 1
ATOM 1413 C CA . LYS A 1 174 ? -15.154 0.296 12.759 1.00 86.88 174 LYS A CA 1
ATOM 1414 C C . LYS A 1 174 ? -15.201 1.644 13.477 1.00 86.88 174 LYS A C 1
ATOM 1416 O O . LYS A 1 174 ? -15.635 1.701 14.617 1.00 86.88 174 LYS A O 1
ATOM 1421 N N . ASP A 1 175 ? -14.793 2.708 12.794 1.00 85.25 175 ASP A N 1
ATOM 1422 C CA . ASP A 1 175 ? -14.820 4.067 13.341 1.00 85.25 175 ASP A CA 1
ATOM 1423 C C . ASP A 1 175 ? -16.228 4.477 13.799 1.00 85.25 175 ASP A C 1
ATOM 1425 O O . ASP A 1 175 ? -16.408 5.000 14.893 1.00 85.25 175 ASP A O 1
ATOM 1429 N N . ASN A 1 176 ? -17.245 4.142 12.999 1.00 83.56 176 ASN A N 1
ATOM 1430 C CA . ASN A 1 176 ? -18.643 4.375 13.359 1.00 83.56 176 ASN A CA 1
ATOM 1431 C C . ASN A 1 176 ? -19.141 3.460 14.494 1.00 83.56 176 ASN A C 1
ATOM 1433 O O . ASN A 1 176 ? -20.001 3.879 15.261 1.00 83.56 176 ASN A O 1
ATOM 1437 N N . GLU A 1 177 ? -18.651 2.219 14.585 1.00 84.50 177 GLU A N 1
ATOM 1438 C CA . GLU A 1 177 ? -19.012 1.273 15.655 1.00 84.50 177 GLU A CA 1
ATOM 1439 C C . GLU A 1 177 ? -18.429 1.693 17.013 1.00 84.50 177 GLU A C 1
ATOM 1441 O O . GLU A 1 177 ? -19.116 1.561 18.019 1.00 84.50 177 GLU A O 1
ATOM 1446 N N . ASP A 1 178 ? -17.204 2.227 17.040 1.00 79.25 178 ASP A N 1
ATOM 1447 C CA . ASP A 1 178 ? -16.543 2.685 18.272 1.00 79.25 178 ASP A CA 1
ATOM 1448 C C . ASP A 1 178 ? -17.030 4.083 18.726 1.00 79.25 178 ASP A C 1
ATOM 1450 O O . ASP A 1 178 ? -16.821 4.466 19.880 1.00 79.25 178 ASP A O 1
ATOM 1454 N N . ALA A 1 179 ? -17.673 4.854 17.837 1.00 73.88 179 ALA A N 1
ATOM 1455 C CA . ALA A 1 179 ? -18.250 6.170 18.136 1.00 73.88 179 ALA A CA 1
ATOM 1456 C C . ALA A 1 179 ? -19.714 6.133 18.629 1.00 73.88 179 ALA A C 1
ATOM 1458 O O . ALA A 1 179 ? -20.200 7.155 19.125 1.00 73.88 179 ALA A O 1
ATOM 1459 N N . ALA A 1 180 ? -20.416 5.006 18.454 1.00 59.53 180 ALA A N 1
ATOM 1460 C CA . ALA A 1 180 ? -21.822 4.802 18.829 1.00 59.53 180 ALA A CA 1
ATOM 1461 C C . ALA A 1 180 ? -21.982 4.295 20.271 1.00 59.53 180 ALA A C 1
ATOM 1463 O O . ALA A 1 180 ? -22.964 4.721 20.923 1.00 59.53 180 ALA A O 1
#

Foldseek 3Di:
DLVVLVVVCVVPVVCVLVSVVVVLVVQLVCCCVVLVFASLVSNLVSLLLVLLLLLLLLVLQVCCCVPVVQHPVNLVPDPVNVVVSVVVSVVVSVVVVVVCVVVVLDADPGDSHNPDDDDCDDLSVVLVVLSVVLVVQLVVLCVVCVPPVRSSSNVNSVSSVVSVVVNSVSRVVVRVVVVD

Organism: NCBI:txid425004

pLDDT: mean 83.5, std 8.85, range [53.75, 95.81]

Radius of gyration: 17.57 Å; chains: 1; bounding box: 47×35×51 Å